Protein AF-A0A1X0RJB5-F1 (afdb_monomer_lite)

Organism: NCBI:txid86635

Secondary structure (DSSP, 8-state):
--------------S----EEEETTTTEEEESS-GGGTTT-STTHHHHHHHHHHHHHHHHHHHHHHHHHHHHHHHS-GGGHHHHHHHHHHHHHHHHHHHHHHHHHHHHHHHH-GGGTTT----HHHHHHHHHHHHHHHHHHHHHHHHHHSPPGGGG---

Foldseek 3Di:
DDPDDQPPDDDDDDPPLFPFDQDPVPRDGDGPPDVVVCSCVDPCLRVLLVLLSVLVVVLVVLVVVLVVLVVCLVVDDPLCNLVSLVVSLVSLVVSLVSLVSSLVSVVVCCVPDPVNVPDDDDRVVSVVSVVVSVVSNVVSVVSVVSNVPPDDNVVPPDD

Radius of gyration: 21.1 Å; chains: 1; bounding box: 49×36×65 Å

Sequence (159 aa):
MDYSNYAEGTDVIGLNINIKYIISVTRECRPFPSYDHGDCQEDGFCELWRAAGAGMVVATIIGGLILCGLLATMCSQRRKRAKAWAPISSMFLIYAIPQAFSMAAIAYLFNTSSVFYIGTRYNFSFILCIISWILSIMLSIVLCLIATLSPPDYAYQSL

pLDDT: mean 70.5, std 17.58, range [27.75, 91.44]

Structure (mmCIF, N/CA/C/O backbone):
data_AF-A0A1X0RJB5-F1
#
_entry.id   AF-A0A1X0RJB5-F1
#
loop_
_atom_site.group_PDB
_atom_site.id
_atom_site.type_symbol
_atom_site.label_atom_id
_atom_site.label_alt_id
_atom_site.label_comp_id
_atom_site.label_asym_id
_atom_site.label_entity_id
_atom_site.label_seq_id
_atom_site.pdbx_PDB_ins_code
_atom_site.Cartn_x
_atom_site.Cartn_y
_atom_site.Cartn_z
_atom_site.occupancy
_atom_site.B_iso_or_equiv
_atom_site.auth_seq_id
_atom_site.auth_comp_id
_atom_site.auth_asym_id
_atom_site.auth_atom_id
_atom_site.pdbx_PDB_model_num
ATOM 1 N N . MET A 1 1 ? 16.317 -28.385 -17.736 1.00 32.88 1 MET A N 1
ATOM 2 C CA . MET A 1 1 ? 16.473 -26.930 -17.933 1.00 32.88 1 MET A CA 1
ATOM 3 C C . MET A 1 1 ? 16.166 -26.304 -16.591 1.00 32.88 1 MET A C 1
ATOM 5 O O . MET A 1 1 ? 15.052 -26.468 -16.114 1.00 32.88 1 MET A O 1
ATOM 9 N N . ASP A 1 2 ? 17.205 -25.803 -15.929 1.00 28.03 2 ASP A N 1
ATOM 10 C CA . ASP A 1 2 ? 17.255 -25.536 -14.491 1.00 28.03 2 ASP A CA 1
ATOM 11 C C . ASP A 1 2 ? 16.301 -24.436 -14.015 1.00 28.03 2 ASP A C 1
ATOM 13 O O . ASP A 1 2 ? 16.348 -23.299 -14.476 1.00 28.03 2 ASP A O 1
ATOM 17 N N . TYR A 1 3 ? 15.477 -24.798 -13.031 1.00 32.34 3 TYR A N 1
ATOM 18 C CA . TYR A 1 3 ? 14.521 -23.957 -12.302 1.00 32.34 3 TYR A CA 1
ATOM 19 C C . TYR A 1 3 ? 15.155 -23.326 -11.049 1.00 32.34 3 TYR A C 1
ATOM 21 O O . TYR A 1 3 ? 14.515 -23.181 -10.009 1.00 32.34 3 TYR A O 1
ATOM 29 N N . SER A 1 4 ? 16.434 -22.976 -11.138 1.00 29.86 4 SER A N 1
ATOM 30 C CA . SER A 1 4 ? 17.246 -22.518 -10.015 1.00 29.86 4 SER A CA 1
ATOM 31 C C . SER A 1 4 ? 17.730 -21.116 -10.340 1.00 29.86 4 SER A C 1
ATOM 33 O O . SER A 1 4 ? 18.589 -20.984 -11.201 1.00 29.86 4 SER A O 1
ATOM 35 N N . ASN A 1 5 ? 17.121 -20.098 -9.729 1.00 32.44 5 ASN A N 1
ATOM 36 C CA . ASN A 1 5 ? 17.643 -18.749 -9.427 1.00 32.44 5 ASN A CA 1
ATOM 37 C C . ASN A 1 5 ? 16.463 -17.769 -9.300 1.00 32.44 5 ASN A C 1
ATOM 39 O O . ASN A 1 5 ? 16.366 -16.754 -9.988 1.00 32.44 5 ASN A O 1
ATOM 43 N N . TYR A 1 6 ? 15.541 -18.104 -8.394 1.00 34.81 6 TYR A N 1
ATOM 44 C CA . TYR A 1 6 ? 14.697 -17.109 -7.750 1.00 34.81 6 TYR A CA 1
ATOM 45 C C . TYR A 1 6 ? 15.640 -16.156 -7.014 1.00 34.81 6 TYR A C 1
ATOM 47 O O . T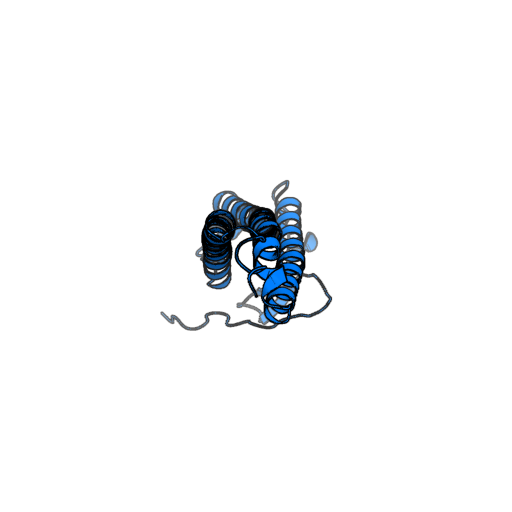YR A 1 6 ? 16.359 -16.585 -6.115 1.00 34.81 6 TYR A O 1
ATOM 55 N N . ALA A 1 7 ? 15.694 -14.891 -7.432 1.00 34.97 7 ALA A N 1
ATOM 56 C CA . ALA A 1 7 ? 16.398 -13.857 -6.688 1.00 34.97 7 ALA A CA 1
ATOM 57 C C . ALA A 1 7 ? 15.610 -13.572 -5.403 1.00 34.97 7 ALA A C 1
ATOM 59 O O . ALA A 1 7 ? 14.768 -12.678 -5.327 1.00 34.97 7 ALA A O 1
ATOM 60 N N . GLU A 1 8 ? 15.871 -14.408 -4.408 1.00 35.56 8 GLU A N 1
ATOM 61 C CA . GLU A 1 8 ? 15.708 -14.116 -2.998 1.00 35.56 8 GLU A CA 1
ATOM 62 C C . GLU A 1 8 ? 16.627 -12.928 -2.685 1.00 35.56 8 GLU A C 1
ATOM 64 O O . GLU A 1 8 ? 17.846 -13.046 -2.606 1.00 35.56 8 GLU A O 1
ATOM 69 N N . GLY A 1 9 ? 16.027 -11.741 -2.654 1.00 35.16 9 GLY A N 1
ATOM 70 C CA . GLY A 1 9 ? 16.684 -10.468 -2.380 1.00 35.16 9 GLY A CA 1
ATOM 71 C C . GLY A 1 9 ? 15.801 -9.626 -1.473 1.00 35.16 9 GLY A C 1
ATOM 72 O O . GLY A 1 9 ? 15.448 -8.495 -1.798 1.00 35.16 9 GLY A O 1
ATOM 73 N N . THR A 1 10 ? 15.364 -10.216 -0.364 1.00 44.25 10 THR A N 1
ATOM 74 C CA . THR A 1 10 ? 14.983 -9.456 0.822 1.00 44.25 10 THR A CA 1
ATOM 75 C C . THR A 1 10 ? 16.241 -8.797 1.375 1.00 44.25 10 THR A C 1
ATOM 77 O O . THR A 1 10 ? 17.084 -9.505 1.900 1.00 44.25 10 THR A O 1
ATOM 80 N N . ASP A 1 11 ? 16.360 -7.477 1.237 1.00 36.06 11 ASP A N 1
ATOM 81 C CA . ASP A 1 11 ? 17.079 -6.600 2.174 1.00 36.06 11 ASP A CA 1
ATOM 82 C C . ASP A 1 11 ? 16.647 -5.145 1.902 1.00 36.06 11 ASP A C 1
ATOM 84 O O . ASP A 1 11 ? 17.008 -4.533 0.901 1.00 36.06 11 ASP A O 1
ATOM 88 N N . VAL A 1 12 ? 15.570 -4.680 2.540 1.00 36.94 12 VAL A N 1
ATOM 89 C CA . VAL A 1 12 ? 15.528 -3.946 3.821 1.00 36.94 12 VAL A CA 1
ATOM 90 C C . VAL A 1 12 ? 16.269 -2.598 3.815 1.00 36.94 12 VAL A C 1
ATOM 92 O O . VAL A 1 12 ? 17.487 -2.514 3.806 1.00 36.94 12 VAL A O 1
ATOM 95 N N . ILE A 1 13 ? 15.470 -1.527 3.902 1.00 36.78 13 ILE A N 1
ATOM 96 C CA . ILE A 1 13 ? 15.714 -0.361 4.766 1.00 36.78 13 ILE A CA 1
ATOM 97 C C . ILE A 1 13 ? 17.121 0.257 4.620 1.00 36.78 13 ILE A C 1
ATOM 99 O O . ILE A 1 13 ? 17.913 0.307 5.555 1.00 36.78 13 ILE A O 1
ATOM 103 N N . GLY A 1 14 ? 17.414 0.792 3.438 1.00 27.75 14 GLY A N 1
ATOM 104 C CA . GLY A 1 14 ? 18.491 1.756 3.234 1.00 27.75 14 GLY A CA 1
ATOM 105 C C . GLY A 1 14 ? 17.883 3.082 2.804 1.00 27.75 14 GLY A C 1
ATOM 106 O O . GLY A 1 14 ? 17.092 3.118 1.867 1.00 27.75 14 GLY A O 1
ATOM 107 N N . LEU A 1 15 ? 18.236 4.170 3.481 1.00 35.03 15 LEU A N 1
ATOM 108 C CA . LEU A 1 15 ? 17.774 5.545 3.262 1.00 35.03 15 LEU A CA 1
ATOM 109 C C . LEU A 1 15 ? 18.268 6.143 1.916 1.00 35.03 15 LEU A C 1
ATOM 111 O O . LEU A 1 15 ? 18.758 7.268 1.863 1.00 35.03 15 LEU A O 1
ATOM 115 N N . ASN A 1 16 ? 18.207 5.378 0.822 1.00 35.03 16 ASN A N 1
ATOM 116 C CA . ASN A 1 16 ? 18.562 5.799 -0.528 1.00 35.03 16 ASN A CA 1
ATOM 117 C C . ASN A 1 16 ? 17.596 5.143 -1.533 1.00 35.03 16 ASN A C 1
ATOM 119 O O . ASN A 1 16 ? 17.669 3.951 -1.814 1.00 35.03 16 ASN A O 1
ATOM 123 N N . ILE A 1 17 ? 16.652 5.940 -2.033 1.00 47.38 17 ILE A N 1
ATOM 124 C CA . ILE A 1 17 ? 15.373 5.551 -2.662 1.00 47.38 17 ILE A CA 1
ATOM 125 C C . ILE A 1 17 ? 15.539 5.096 -4.131 1.00 47.38 17 ILE A C 1
ATOM 127 O O . ILE A 1 17 ? 14.666 5.303 -4.968 1.00 47.38 17 ILE A O 1
ATOM 131 N N . ASN A 1 18 ? 16.683 4.513 -4.485 1.00 43.31 18 ASN A N 1
ATOM 132 C CA . ASN A 1 18 ? 16.930 4.018 -5.836 1.00 43.31 18 ASN A CA 1
ATOM 133 C C . ASN A 1 18 ? 16.543 2.539 -5.907 1.00 43.31 18 ASN A C 1
ATOM 135 O O . ASN A 1 18 ? 17.199 1.704 -5.283 1.00 43.31 18 ASN A O 1
ATOM 139 N N . ILE A 1 19 ? 15.497 2.212 -6.676 1.00 54.03 19 ILE A N 1
ATOM 140 C CA . ILE A 1 19 ? 15.142 0.826 -7.007 1.00 54.03 19 ILE A CA 1
ATOM 141 C C . ILE A 1 19 ? 16.318 0.243 -7.798 1.00 54.03 19 ILE A C 1
ATOM 143 O O . ILE A 1 19 ? 16.522 0.544 -8.974 1.00 54.03 19 ILE A O 1
ATOM 147 N N . LYS A 1 20 ? 17.160 -0.536 -7.119 1.00 51.75 20 LYS A N 1
ATOM 148 C CA . LYS A 1 20 ? 18.279 -1.242 -7.740 1.00 51.75 20 LYS A CA 1
ATOM 149 C C . LYS A 1 20 ? 17.739 -2.539 -8.328 1.00 51.75 20 LYS A C 1
ATOM 151 O O . LYS A 1 20 ? 17.214 -3.376 -7.600 1.00 51.75 20 LYS A O 1
ATOM 156 N N . TYR A 1 21 ? 17.864 -2.689 -9.639 1.00 48.72 21 TYR A N 1
ATOM 157 C CA . TYR A 1 21 ? 17.597 -3.943 -10.329 1.00 48.72 21 TYR A CA 1
ATOM 158 C C . TYR A 1 21 ? 18.928 -4.665 -10.563 1.00 48.72 21 TYR A C 1
ATOM 160 O O . TYR A 1 21 ? 19.906 -4.052 -11.000 1.00 48.72 21 TYR A O 1
ATOM 168 N N . ILE A 1 22 ? 18.980 -5.960 -10.247 1.00 50.81 22 ILE A N 1
ATOM 169 C CA . ILE A 1 22 ? 20.146 -6.812 -10.510 1.00 50.81 22 ILE A CA 1
ATOM 170 C C . ILE A 1 22 ? 19.907 -7.537 -11.825 1.00 50.81 22 ILE A C 1
ATOM 172 O O . ILE A 1 22 ? 18.972 -8.328 -11.942 1.00 50.81 22 ILE A O 1
ATOM 176 N N . ILE A 1 23 ? 20.775 -7.307 -12.807 1.00 50.00 23 ILE A N 1
ATOM 177 C CA . ILE A 1 23 ? 20.761 -8.091 -14.042 1.00 50.00 23 ILE A CA 1
ATOM 178 C C . ILE A 1 23 ? 21.505 -9.398 -13.767 1.00 50.00 23 ILE A C 1
ATOM 180 O O . ILE A 1 23 ? 22.711 -9.402 -13.520 1.00 50.00 23 ILE A O 1
ATOM 184 N N . SER A 1 24 ? 20.788 -10.524 -13.803 1.00 46.78 24 SER A N 1
ATOM 185 C CA . SER A 1 24 ? 21.328 -11.852 -13.466 1.00 46.78 24 SER A CA 1
ATOM 186 C C . SER A 1 24 ? 22.446 -12.329 -14.402 1.00 46.78 24 SER A C 1
ATOM 188 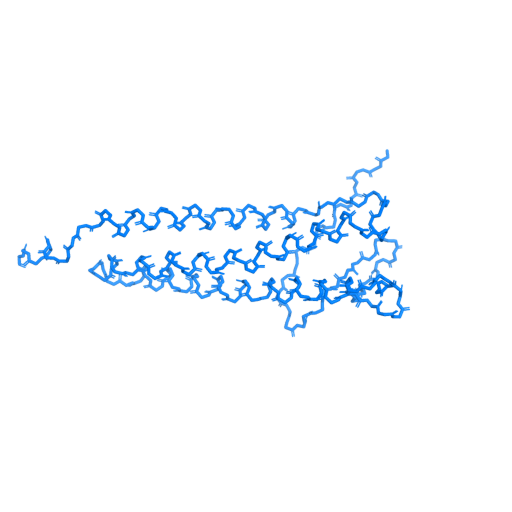O O . SER A 1 24 ? 23.260 -13.154 -13.997 1.00 46.78 24 SER A O 1
ATOM 190 N N . VAL A 1 25 ? 22.536 -11.779 -15.618 1.00 50.88 25 VAL A N 1
ATOM 191 C CA . VAL A 1 25 ? 23.611 -12.081 -16.581 1.00 50.88 25 VAL A CA 1
ATOM 192 C C . VAL A 1 25 ? 24.957 -11.470 -16.173 1.00 50.88 25 VAL A C 1
ATOM 194 O O . VAL A 1 25 ? 25.992 -12.055 -16.476 1.00 50.88 25 VAL A O 1
ATOM 197 N N . THR A 1 26 ? 24.970 -10.341 -15.455 1.00 47.16 26 THR A N 1
ATOM 198 C CA . THR A 1 26 ? 26.211 -9.620 -15.106 1.00 47.16 26 THR A CA 1
ATOM 199 C C . THR A 1 26 ? 26.463 -9.472 -13.602 1.00 47.16 26 THR A C 1
ATOM 201 O O . THR A 1 26 ? 27.552 -9.060 -13.222 1.00 47.16 26 THR A O 1
ATOM 204 N N . ARG A 1 27 ? 25.508 -9.833 -12.724 1.00 51.25 27 ARG A N 1
ATOM 205 C CA . ARG A 1 27 ? 25.542 -9.557 -11.264 1.00 51.25 27 ARG A CA 1
ATOM 206 C C . ARG A 1 27 ? 25.760 -8.078 -10.917 1.00 51.25 27 ARG A C 1
ATOM 208 O O . ARG A 1 27 ? 26.176 -7.756 -9.806 1.00 51.25 27 ARG A O 1
ATOM 215 N N . GLU A 1 28 ? 25.458 -7.170 -11.836 1.00 52.97 28 GLU A N 1
ATOM 216 C CA . GLU A 1 28 ? 25.589 -5.741 -11.582 1.00 52.97 28 GLU A CA 1
ATOM 217 C C . GLU A 1 28 ? 24.269 -5.169 -11.051 1.00 52.97 28 GLU A C 1
ATOM 219 O O . GLU A 1 28 ? 23.216 -5.270 -11.688 1.00 52.97 28 GLU A O 1
ATOM 224 N N . CYS A 1 29 ? 24.332 -4.574 -9.855 1.00 59.44 29 CYS A N 1
ATOM 225 C CA . CYS A 1 29 ? 23.254 -3.784 -9.264 1.00 59.44 29 CYS A CA 1
ATOM 226 C C . CYS A 1 29 ? 23.216 -2.410 -9.937 1.00 59.44 29 CYS A C 1
ATOM 228 O O . CYS A 1 29 ? 23.962 -1.513 -9.529 1.00 59.44 29 CYS A O 1
ATOM 230 N N . ARG A 1 30 ? 22.324 -2.205 -10.908 1.00 62.34 30 ARG A N 1
ATOM 231 C CA . ARG A 1 30 ? 22.141 -0.884 -11.524 1.00 62.34 30 ARG A CA 1
ATOM 232 C C . ARG A 1 30 ? 20.850 -0.208 -11.061 1.00 62.34 30 ARG A C 1
ATOM 234 O O . ARG A 1 30 ? 19.847 -0.888 -10.833 1.00 62.34 30 ARG A O 1
ATOM 241 N N . PRO A 1 31 ? 20.857 1.123 -10.869 1.00 61.38 31 PRO A N 1
ATOM 242 C CA . PRO A 1 31 ? 19.632 1.864 -10.611 1.00 61.38 31 PRO A CA 1
ATOM 243 C C . PRO A 1 31 ? 18.730 1.794 -11.849 1.00 61.38 31 PRO A C 1
ATOM 245 O O . PRO A 1 31 ? 19.178 2.042 -12.968 1.00 61.38 31 PRO A O 1
ATOM 248 N N . PHE A 1 32 ? 17.467 1.437 -11.638 1.00 59.97 32 PHE A N 1
ATOM 249 C CA . PHE A 1 32 ? 16.432 1.412 -12.665 1.00 59.97 32 PHE A CA 1
ATOM 250 C C . PHE A 1 32 ? 15.315 2.377 -12.244 1.00 59.97 32 PHE A C 1
ATOM 252 O O . PHE A 1 32 ? 14.889 2.324 -11.084 1.00 59.97 32 PHE A O 1
ATOM 259 N N . PRO A 1 33 ? 14.807 3.254 -13.125 1.00 64.50 33 PRO A N 1
ATOM 260 C CA . PRO A 1 33 ? 15.078 3.391 -14.562 1.00 64.50 33 PRO A CA 1
ATOM 261 C C . PRO A 1 33 ? 16.257 4.340 -14.862 1.00 64.50 33 PRO A C 1
ATOM 263 O O . PRO A 1 33 ? 16.418 5.358 -14.183 1.00 64.50 33 PRO A O 1
ATOM 266 N N . SER A 1 34 ? 17.069 4.032 -15.882 1.00 63.44 34 SER A N 1
ATOM 267 C CA . SER A 1 34 ? 18.173 4.896 -16.333 1.00 63.44 34 SER A CA 1
ATOM 268 C C . SER A 1 34 ? 17.971 5.377 -17.773 1.00 63.44 34 SER A C 1
ATOM 270 O O . SER A 1 34 ? 17.742 4.573 -18.678 1.00 63.44 34 SER A O 1
ATOM 272 N N . TYR A 1 35 ? 18.112 6.691 -17.993 1.00 64.75 35 TYR A N 1
ATOM 273 C CA . TYR A 1 35 ? 18.079 7.285 -19.336 1.00 64.75 35 TYR A CA 1
ATOM 274 C C . TYR A 1 35 ? 19.248 6.802 -20.202 1.00 64.75 35 TYR A C 1
ATOM 276 O O . TYR A 1 35 ? 19.051 6.515 -21.380 1.00 64.75 35 TYR A O 1
ATOM 284 N N . ASP A 1 36 ? 20.432 6.634 -19.607 1.00 61.19 36 ASP A N 1
ATOM 285 C CA . ASP A 1 36 ? 21.657 6.236 -20.317 1.00 61.19 36 ASP A CA 1
ATOM 286 C C . ASP A 1 36 ? 21.589 4.819 -20.903 1.00 61.19 36 ASP A C 1
ATOM 288 O O . ASP A 1 36 ? 22.316 4.489 -21.837 1.00 61.19 36 ASP A O 1
ATOM 292 N N . HIS A 1 37 ? 20.709 3.969 -20.368 1.00 61.91 37 HIS A N 1
ATOM 293 C CA . HIS A 1 37 ? 20.535 2.591 -20.828 1.00 61.91 37 HIS A CA 1
ATOM 294 C C . HIS A 1 37 ? 19.311 2.394 -21.728 1.00 61.91 37 HIS A C 1
ATOM 296 O O . HIS A 1 37 ? 19.010 1.260 -22.089 1.00 61.91 37 HIS A O 1
ATOM 302 N N . GLY A 1 38 ? 18.612 3.473 -22.097 1.00 65.50 38 GLY A N 1
ATOM 303 C CA . GLY A 1 38 ? 17.433 3.392 -22.959 1.00 65.50 38 GLY A CA 1
ATOM 304 C C . GLY A 1 38 ? 16.205 2.770 -22.286 1.00 65.50 38 GLY A C 1
ATOM 305 O O . GLY A 1 38 ? 15.243 2.454 -22.973 1.00 65.50 38 GLY A O 1
ATOM 306 N N . ASP A 1 39 ? 16.183 2.635 -20.954 1.00 67.81 39 ASP A N 1
ATOM 307 C CA . ASP A 1 39 ? 15.011 2.107 -20.228 1.00 67.81 39 ASP A CA 1
ATOM 308 C C . ASP A 1 39 ? 13.808 3.073 -20.298 1.00 67.81 39 ASP A C 1
ATOM 310 O O . ASP A 1 39 ? 12.666 2.692 -20.054 1.00 67.81 39 ASP A O 1
ATOM 314 N N . CYS A 1 40 ? 14.072 4.343 -20.617 1.00 71.00 40 CYS A N 1
ATOM 315 C CA . CYS A 1 40 ? 13.099 5.435 -20.682 1.00 71.00 40 CYS A CA 1
ATOM 316 C C . CYS A 1 40 ? 12.675 5.776 -22.122 1.00 71.00 40 CYS A C 1
ATOM 318 O O . CYS A 1 40 ? 12.311 6.919 -22.384 1.00 71.00 40 CYS A O 1
ATOM 320 N N . GLN A 1 41 ? 12.798 4.840 -23.066 1.00 67.12 41 GLN A N 1
ATOM 321 C CA . GLN A 1 41 ? 12.569 5.116 -24.490 1.00 67.12 41 GLN A CA 1
ATOM 322 C C . GLN A 1 41 ? 11.081 5.276 -24.848 1.00 67.12 41 GLN A C 1
ATOM 324 O O . GLN A 1 41 ? 10.762 5.907 -25.851 1.00 67.12 41 GLN A O 1
ATOM 329 N N . GLU A 1 42 ? 10.180 4.729 -24.026 1.00 70.56 42 GLU A N 1
ATOM 330 C CA . GLU A 1 42 ? 8.734 4.922 -24.148 1.00 70.56 42 GLU A CA 1
ATOM 331 C C . GLU A 1 42 ? 8.283 6.164 -23.358 1.00 70.56 42 GLU A C 1
ATOM 333 O O . GLU A 1 42 ? 8.559 6.301 -22.158 1.00 70.56 42 GLU A O 1
ATOM 338 N N . ASP A 1 43 ? 7.559 7.063 -24.029 1.00 70.44 43 ASP A N 1
ATOM 339 C CA . ASP A 1 43 ? 7.049 8.298 -23.432 1.00 70.44 43 ASP A CA 1
ATOM 340 C C . ASP A 1 43 ? 6.161 8.000 -22.212 1.00 70.44 43 ASP A C 1
ATOM 342 O O . ASP A 1 43 ? 5.183 7.255 -22.278 1.00 70.44 43 ASP A O 1
ATOM 346 N N . GLY A 1 44 ? 6.506 8.593 -21.067 1.00 73.25 44 GLY A N 1
ATOM 347 C CA . GLY A 1 44 ? 5.756 8.449 -19.816 1.00 73.25 44 GLY A CA 1
ATOM 348 C C . GLY A 1 44 ? 6.049 7.180 -19.004 1.00 73.25 44 GLY A C 1
ATOM 349 O O . GLY A 1 44 ? 5.619 7.108 -17.852 1.00 73.25 44 GLY A O 1
ATOM 350 N N . PHE A 1 45 ? 6.827 6.220 -19.520 1.00 74.25 45 PHE A N 1
ATOM 351 C CA . PHE A 1 45 ? 7.196 5.003 -18.783 1.00 74.25 45 PHE A CA 1
ATOM 352 C C . PHE A 1 45 ? 7.995 5.319 -17.510 1.00 74.25 45 PHE A C 1
ATOM 354 O O . PHE A 1 45 ? 7.636 4.887 -16.415 1.00 74.25 45 PHE A O 1
ATOM 361 N N . CYS A 1 46 ? 9.054 6.126 -17.638 1.00 77.88 46 CYS A N 1
ATOM 362 C CA . CYS A 1 46 ? 9.926 6.501 -16.521 1.00 77.88 46 CYS A CA 1
ATOM 363 C C . CYS A 1 46 ? 9.176 7.288 -15.438 1.00 77.88 46 CYS A C 1
ATOM 365 O O . CYS A 1 46 ? 9.332 7.021 -14.246 1.00 77.88 46 CYS A O 1
ATOM 367 N N . GLU A 1 47 ? 8.322 8.224 -15.854 1.00 82.12 47 GLU A N 1
ATOM 368 C CA . GLU A 1 47 ? 7.531 9.050 -14.942 1.00 82.12 47 GLU A CA 1
ATOM 369 C C . GLU A 1 47 ? 6.499 8.212 -14.186 1.00 82.12 47 GLU A C 1
ATOM 371 O O . GLU A 1 47 ? 6.384 8.322 -12.966 1.00 82.12 47 GLU A O 1
ATOM 376 N N . LEU A 1 48 ? 5.800 7.305 -14.878 1.00 80.62 48 LEU A N 1
ATOM 377 C CA . LEU A 1 48 ? 4.808 6.432 -14.256 1.00 80.62 48 LEU A CA 1
ATOM 378 C C . LEU A 1 48 ? 5.464 5.385 -13.337 1.00 80.62 48 LEU A C 1
ATOM 380 O O . LEU A 1 48 ? 4.946 5.103 -12.256 1.00 80.62 48 LEU A O 1
ATOM 384 N N . TRP A 1 49 ? 6.645 4.875 -13.701 1.00 79.44 49 TRP A N 1
ATOM 385 C CA . TRP A 1 49 ? 7.452 4.001 -12.844 1.00 79.44 49 TRP A CA 1
ATOM 386 C C . TRP A 1 49 ? 7.933 4.720 -11.578 1.00 79.44 49 TRP A C 1
ATOM 388 O O . TRP A 1 49 ? 7.808 4.193 -10.469 1.00 79.44 49 TRP A O 1
ATOM 398 N N . ARG A 1 50 ? 8.437 5.954 -11.710 1.00 80.56 50 ARG A N 1
ATOM 399 C CA . ARG A 1 50 ? 8.821 6.792 -10.564 1.00 80.56 50 ARG A CA 1
ATOM 400 C C . ARG A 1 50 ? 7.625 7.129 -9.682 1.00 80.56 50 ARG A C 1
ATOM 402 O O . ARG A 1 50 ? 7.748 7.059 -8.460 1.00 80.56 50 ARG A O 1
ATOM 409 N N . ALA A 1 51 ? 6.473 7.436 -10.274 1.00 83.94 51 ALA A N 1
ATOM 410 C CA . ALA A 1 51 ? 5.237 7.689 -9.542 1.00 83.94 51 ALA A CA 1
ATOM 411 C C . ALA A 1 51 ? 4.781 6.453 -8.751 1.00 83.94 51 ALA A C 1
ATOM 413 O O . ALA A 1 51 ? 4.415 6.578 -7.583 1.00 83.94 51 ALA A O 1
ATOM 414 N N . ALA A 1 52 ? 4.867 5.255 -9.338 1.00 83.56 52 ALA A N 1
ATOM 415 C CA . ALA A 1 52 ? 4.588 4.002 -8.638 1.00 83.56 52 ALA A CA 1
ATOM 416 C C . ALA A 1 52 ? 5.571 3.765 -7.475 1.00 83.56 52 ALA A C 1
ATOM 418 O O . ALA A 1 52 ? 5.162 3.400 -6.374 1.00 83.56 52 ALA A O 1
ATOM 419 N N . GLY A 1 53 ? 6.864 4.036 -7.679 1.00 80.38 53 GLY A N 1
ATOM 420 C CA . GLY A 1 53 ? 7.868 3.971 -6.613 1.00 80.38 53 GLY A CA 1
ATOM 421 C C . GLY A 1 53 ? 7.565 4.933 -5.459 1.00 80.38 53 GLY A C 1
ATOM 422 O O . GLY A 1 53 ? 7.565 4.529 -4.295 1.00 80.38 53 GLY A O 1
ATOM 423 N N . ALA A 1 54 ? 7.234 6.188 -5.769 1.00 80.88 54 ALA A N 1
ATOM 424 C CA . ALA A 1 54 ? 6.837 7.183 -4.775 1.00 80.88 54 ALA A CA 1
ATOM 425 C C . ALA A 1 54 ? 5.557 6.770 -4.024 1.00 80.88 54 ALA A C 1
ATOM 427 O O . ALA A 1 54 ? 5.488 6.907 -2.801 1.00 80.88 54 ALA A O 1
ATOM 428 N N . GLY A 1 55 ? 4.577 6.197 -4.731 1.00 83.31 55 GLY A N 1
ATOM 429 C CA . GLY A 1 55 ? 3.353 5.656 -4.142 1.00 83.31 55 GLY A CA 1
ATOM 430 C C . GLY A 1 55 ? 3.631 4.580 -3.090 1.00 83.31 55 GLY A C 1
ATOM 431 O O . GLY A 1 55 ? 3.083 4.640 -1.989 1.00 83.31 55 GLY A O 1
ATOM 432 N N . MET A 1 56 ? 4.551 3.653 -3.364 1.00 82.75 56 MET A N 1
ATOM 433 C CA . MET A 1 56 ? 4.950 2.616 -2.402 1.00 82.75 56 MET A CA 1
ATOM 434 C C . MET A 1 56 ? 5.649 3.181 -1.157 1.00 82.75 56 MET A C 1
ATOM 436 O O . MET A 1 56 ? 5.425 2.689 -0.047 1.00 82.75 56 MET A O 1
ATOM 440 N N . VAL A 1 57 ? 6.457 4.237 -1.298 1.00 85.25 57 VAL A N 1
ATOM 441 C CA . VAL A 1 57 ? 7.085 4.917 -0.150 1.00 85.25 57 VAL A CA 1
ATOM 442 C C . VAL A 1 57 ? 6.022 5.567 0.735 1.00 85.25 57 VAL A C 1
ATOM 444 O O . VAL A 1 57 ? 6.020 5.362 1.949 1.00 85.25 57 VAL A O 1
ATOM 447 N N . VAL A 1 58 ? 5.077 6.291 0.132 1.00 86.56 58 VAL A N 1
ATOM 448 C CA . VAL A 1 58 ? 3.957 6.912 0.854 1.00 86.56 58 VAL A CA 1
ATOM 449 C C . VAL A 1 58 ? 3.115 5.851 1.562 1.00 86.56 58 VAL A C 1
ATOM 451 O O . VAL A 1 58 ? 2.815 6.003 2.747 1.00 86.56 58 VAL A O 1
ATOM 454 N N . ALA A 1 59 ? 2.800 4.744 0.884 1.00 87.38 59 ALA A N 1
ATOM 455 C CA . ALA A 1 59 ? 2.092 3.618 1.486 1.00 87.38 59 ALA A CA 1
ATOM 456 C C . ALA A 1 59 ? 2.846 3.067 2.708 1.00 87.38 59 ALA A C 1
ATOM 458 O O . ALA A 1 59 ? 2.241 2.848 3.754 1.00 87.38 59 ALA A O 1
ATOM 459 N N . THR A 1 60 ? 4.170 2.917 2.626 1.00 86.44 60 THR A N 1
ATOM 460 C CA . THR A 1 60 ? 4.998 2.424 3.741 1.00 86.44 60 THR A CA 1
ATOM 461 C C . THR A 1 60 ? 4.954 3.363 4.951 1.00 86.44 60 THR A C 1
ATOM 463 O O . THR A 1 60 ? 4.814 2.901 6.083 1.00 86.44 60 THR A O 1
ATOM 466 N N . ILE A 1 61 ? 5.007 4.681 4.728 1.00 90.06 61 ILE A N 1
ATOM 467 C CA . ILE A 1 61 ? 4.901 5.685 5.799 1.00 90.06 61 ILE A CA 1
ATOM 468 C C . ILE A 1 61 ? 3.531 5.594 6.483 1.00 90.06 61 ILE A C 1
ATOM 470 O O . ILE A 1 61 ? 3.456 5.520 7.710 1.00 90.06 61 ILE A O 1
ATOM 474 N N . ILE A 1 62 ? 2.446 5.547 5.702 1.00 89.44 62 ILE A N 1
ATOM 475 C CA . ILE A 1 62 ? 1.080 5.441 6.236 1.00 89.44 62 ILE A CA 1
ATOM 476 C C . ILE A 1 62 ? 0.899 4.115 6.987 1.00 89.44 62 ILE A C 1
ATOM 478 O O . ILE A 1 62 ? 0.356 4.106 8.089 1.00 89.44 62 ILE A O 1
ATOM 482 N N . GLY A 1 63 ? 1.404 3.006 6.441 1.00 88.19 63 GLY A N 1
ATOM 483 C CA . GLY A 1 63 ? 1.386 1.698 7.096 1.00 88.19 63 GLY A CA 1
ATOM 484 C C . GLY A 1 63 ? 2.107 1.710 8.449 1.00 88.19 63 GLY A C 1
ATOM 485 O O . GLY A 1 63 ? 1.588 1.178 9.430 1.00 88.19 63 GLY A O 1
ATOM 486 N N . GLY A 1 64 ? 3.252 2.394 8.540 1.00 88.94 64 GLY A N 1
ATOM 487 C CA . GLY A 1 64 ? 3.963 2.612 9.802 1.00 88.94 64 GLY A CA 1
ATOM 488 C C . GLY A 1 64 ? 3.139 3.405 10.824 1.00 88.94 64 GLY A C 1
ATOM 489 O O . GLY A 1 64 ? 3.072 3.025 11.993 1.00 88.94 64 GLY A O 1
ATOM 490 N N . LEU A 1 65 ? 2.445 4.463 10.390 1.00 90.25 65 LEU A N 1
ATOM 491 C CA . LEU A 1 65 ? 1.549 5.240 11.257 1.00 90.25 65 LEU A CA 1
ATOM 492 C C . LEU A 1 65 ? 0.364 4.408 11.760 1.00 90.25 65 LEU A C 1
ATOM 494 O O . LEU A 1 65 ? 0.011 4.498 12.937 1.00 90.25 65 LEU A O 1
ATOM 498 N N . ILE A 1 66 ? -0.220 3.568 10.902 1.00 89.12 66 ILE A N 1
ATOM 499 C CA . ILE A 1 66 ? -1.295 2.641 11.276 1.00 89.12 66 ILE A CA 1
ATOM 500 C C . ILE A 1 66 ? -0.805 1.648 12.330 1.00 89.12 66 ILE A C 1
ATOM 502 O O . ILE A 1 66 ? -1.491 1.433 13.329 1.00 89.12 66 ILE A O 1
ATOM 506 N N . LEU A 1 67 ? 0.392 1.080 12.151 1.00 89.00 67 LEU A N 1
ATOM 507 C CA . LEU A 1 67 ? 0.989 0.163 13.119 1.00 89.00 67 LEU A CA 1
ATOM 508 C C . LEU A 1 67 ? 1.194 0.843 14.479 1.00 89.00 67 LEU A C 1
ATOM 510 O O . LEU A 1 67 ? 0.782 0.304 15.506 1.00 89.00 67 LEU A O 1
ATOM 514 N N . CYS A 1 68 ? 1.746 2.058 14.495 1.00 89.75 68 CYS A N 1
ATOM 515 C CA . CYS A 1 68 ? 1.873 2.860 15.712 1.00 89.75 68 CYS A CA 1
ATOM 516 C C . CYS A 1 68 ? 0.507 3.157 16.353 1.00 89.75 68 CYS A C 1
ATOM 518 O O . CYS A 1 68 ? 0.366 3.051 17.571 1.00 89.75 68 CYS A O 1
ATOM 520 N N . GLY A 1 69 ? -0.514 3.478 15.554 1.00 86.69 69 GLY A N 1
ATOM 521 C CA . GLY A 1 69 ? -1.883 3.706 16.024 1.00 86.69 69 GLY A CA 1
ATOM 522 C C . GLY A 1 69 ? -2.528 2.459 16.638 1.00 86.69 69 GLY A C 1
ATOM 523 O O . GLY A 1 69 ? -3.186 2.545 17.680 1.00 86.69 69 GLY A O 1
ATOM 524 N N . LEU A 1 70 ? -2.291 1.283 16.052 1.00 84.94 70 LEU A N 1
ATOM 525 C CA . LEU A 1 70 ? -2.728 -0.005 16.595 1.00 84.94 70 LEU A CA 1
ATOM 526 C C . LEU A 1 70 ? -2.031 -0.321 17.921 1.00 84.94 70 LEU A C 1
ATOM 528 O O . LEU A 1 70 ? -2.705 -0.663 18.893 1.00 84.94 70 LEU A O 1
ATOM 532 N N . LEU A 1 71 ? -0.708 -0.147 17.994 1.00 87.81 71 LEU A N 1
ATOM 533 C CA . LEU A 1 71 ? 0.063 -0.337 19.227 1.00 87.81 71 LEU A CA 1
ATOM 534 C C . LEU A 1 71 ? -0.401 0.623 20.327 1.00 87.81 71 LEU A C 1
ATOM 536 O O . LEU A 1 71 ? -0.658 0.196 21.453 1.00 87.81 71 LEU A O 1
ATOM 540 N N . ALA A 1 72 ? -0.600 1.900 19.996 1.00 86.31 72 ALA A N 1
ATOM 541 C CA . ALA A 1 72 ? -1.130 2.889 20.927 1.00 86.31 72 ALA A CA 1
ATOM 542 C C . ALA A 1 72 ? -2.524 2.495 21.438 1.00 86.31 72 ALA A C 1
ATOM 544 O O . ALA A 1 72 ? -2.797 2.607 22.631 1.00 86.31 72 ALA A O 1
ATOM 545 N N . THR A 1 73 ? -3.391 1.969 20.569 1.00 82.75 73 THR A N 1
ATOM 546 C CA . THR A 1 73 ? -4.734 1.498 20.949 1.00 82.75 73 THR A CA 1
ATOM 547 C C . THR A 1 73 ? -4.679 0.273 21.860 1.00 82.75 73 THR A C 1
ATOM 549 O O . THR A 1 73 ? -5.454 0.183 22.817 1.00 82.75 73 THR A O 1
ATOM 552 N N . MET A 1 74 ? -3.735 -0.642 21.621 1.00 81.12 74 MET A N 1
ATOM 553 C CA . MET A 1 74 ? -3.499 -1.812 22.472 1.00 81.12 74 MET A CA 1
ATOM 554 C C . MET A 1 74 ? -2.941 -1.438 23.847 1.00 81.12 74 MET A C 1
ATOM 556 O O . MET A 1 74 ? -3.363 -2.021 24.847 1.00 81.12 74 MET A O 1
ATOM 560 N N . CYS A 1 75 ? -2.067 -0.434 23.922 1.00 82.38 75 CYS A N 1
ATOM 561 C CA . CYS A 1 75 ? -1.548 0.102 25.182 1.00 82.38 75 CYS A CA 1
ATOM 562 C C . CYS A 1 75 ? -2.546 1.028 25.901 1.00 82.38 75 CYS A C 1
ATOM 564 O O . CYS A 1 75 ? -2.403 1.281 27.095 1.00 82.38 75 CYS A O 1
ATOM 566 N N . SER A 1 76 ? -3.574 1.529 25.208 1.00 75.00 76 SER A N 1
ATOM 567 C CA . SER A 1 76 ? -4.547 2.459 25.782 1.00 75.00 76 SER A CA 1
ATOM 568 C C . SER A 1 76 ? -5.563 1.772 26.703 1.00 75.00 76 SER A C 1
ATOM 570 O O . SER A 1 76 ? -5.957 0.611 26.506 1.00 75.00 76 SER A O 1
ATOM 572 N N . GLN A 1 77 ? -6.025 2.530 27.703 1.00 65.31 77 GLN A N 1
ATOM 573 C CA . GLN A 1 77 ? -7.018 2.121 28.698 1.00 65.31 77 GLN A CA 1
ATOM 574 C C . GLN A 1 77 ? -8.289 1.593 28.010 1.00 65.31 77 GLN A C 1
ATOM 576 O O . GLN A 1 77 ? -8.815 2.240 27.101 1.00 65.31 77 GLN A O 1
ATOM 581 N N . ARG A 1 78 ? -8.833 0.456 28.481 1.00 61.53 78 ARG A N 1
ATOM 582 C CA . ARG A 1 78 ? -9.998 -0.237 27.878 1.00 61.53 78 ARG A CA 1
ATOM 583 C C . ARG A 1 78 ? -11.167 0.691 27.495 1.00 61.53 78 ARG A C 1
ATOM 585 O O . ARG A 1 78 ? -11.780 0.462 26.461 1.00 61.53 78 ARG A O 1
ATOM 592 N N . ARG A 1 79 ? -11.431 1.756 28.267 1.00 55.28 79 ARG A N 1
ATOM 593 C CA . ARG A 1 79 ? -12.545 2.702 28.034 1.00 55.28 79 ARG A CA 1
ATOM 594 C C . ARG A 1 79 ? -12.385 3.591 26.791 1.00 55.28 79 ARG A C 1
ATOM 596 O O . ARG A 1 79 ? -13.381 3.999 26.218 1.00 55.28 79 ARG A O 1
ATOM 603 N N . LYS A 1 80 ? -11.159 3.880 26.332 1.00 58.78 80 LYS A N 1
ATOM 604 C CA . LYS A 1 80 ? -10.930 4.729 25.141 1.00 58.78 80 LYS A CA 1
ATOM 605 C C . LYS A 1 80 ? -10.910 3.940 23.825 1.00 58.78 80 LYS A C 1
ATOM 607 O O . LYS A 1 80 ? -10.860 4.542 22.757 1.00 58.78 80 LYS A O 1
ATOM 612 N N . ARG A 1 81 ? -10.968 2.602 23.890 1.00 64.19 81 ARG A N 1
ATOM 613 C CA . ARG A 1 81 ? -10.847 1.722 22.717 1.00 64.19 81 ARG A CA 1
ATOM 614 C C . ARG A 1 81 ? -12.049 1.829 21.781 1.00 64.19 81 ARG A C 1
ATOM 616 O O . ARG A 1 81 ? -11.840 1.849 20.580 1.00 64.19 81 ARG A O 1
ATOM 623 N N . ALA A 1 82 ? -13.266 1.998 22.307 1.00 61.53 82 ALA A N 1
ATOM 624 C CA . ALA A 1 82 ? -14.490 2.077 21.500 1.00 61.53 82 ALA A CA 1
ATOM 625 C C . ALA A 1 82 ? -14.446 3.198 20.440 1.00 61.53 82 ALA A C 1
ATOM 627 O O . ALA A 1 82 ? -14.823 2.977 19.294 1.00 61.53 82 ALA A O 1
ATOM 628 N N . LYS A 1 83 ? -13.889 4.369 20.784 1.00 65.88 83 LYS A N 1
ATOM 629 C CA . LYS A 1 83 ? -13.735 5.506 19.855 1.00 65.88 83 LYS A CA 1
ATOM 630 C C . LYS A 1 83 ? -12.467 5.463 18.999 1.00 65.88 83 LYS A C 1
ATOM 632 O O . LYS A 1 83 ? -12.392 6.176 18.003 1.00 65.88 83 LYS A O 1
ATOM 637 N N . ALA A 1 84 ? -11.478 4.646 19.361 1.00 68.94 84 ALA A N 1
ATOM 638 C CA . ALA A 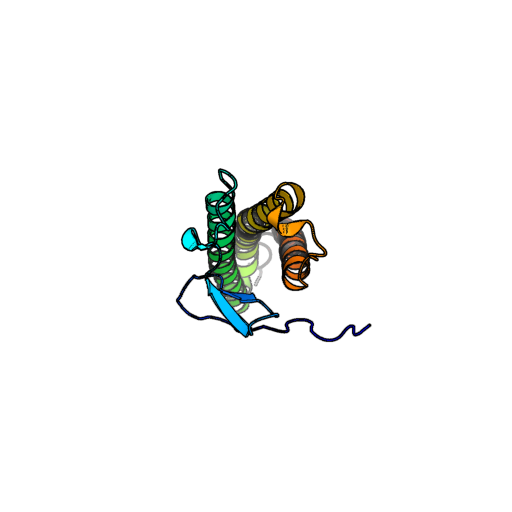1 84 ? -10.201 4.576 18.649 1.00 68.94 84 ALA A CA 1
ATOM 639 C C . ALA A 1 84 ? -10.281 3.776 17.334 1.00 68.94 84 ALA A C 1
ATOM 641 O O . ALA A 1 84 ? -9.484 4.009 16.430 1.00 68.94 84 ALA A O 1
ATOM 642 N N . TRP A 1 85 ? -11.253 2.869 17.187 1.00 74.06 85 TRP A N 1
ATOM 643 C CA . TRP A 1 85 ? -11.360 2.003 16.004 1.00 74.06 85 TRP A CA 1
ATOM 644 C C . TRP A 1 85 ? 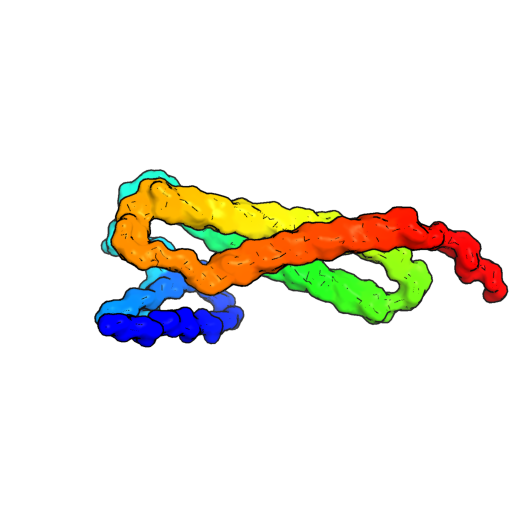-11.826 2.728 14.733 1.00 74.06 85 TRP A C 1
ATOM 646 O O . TRP A 1 85 ? -11.369 2.394 13.641 1.00 74.06 85 TRP A O 1
ATOM 656 N N . ALA A 1 86 ? -12.680 3.748 14.866 1.00 76.94 86 ALA A N 1
ATOM 657 C CA . ALA A 1 86 ? -13.194 4.525 13.735 1.00 76.94 86 ALA A CA 1
ATOM 658 C C . ALA A 1 86 ? -12.093 5.256 12.928 1.00 76.94 86 ALA A C 1
ATOM 660 O O . ALA A 1 86 ? -12.024 5.056 11.713 1.00 76.94 86 ALA A O 1
ATOM 661 N N . PRO A 1 87 ? -11.183 6.045 13.543 1.00 81.44 87 PRO A N 1
ATOM 662 C CA . PRO A 1 87 ? -10.106 6.695 12.791 1.00 81.44 87 PRO A CA 1
ATOM 663 C C . PRO A 1 87 ? -9.105 5.689 12.202 1.00 81.44 87 PRO A C 1
ATOM 665 O O . PRO A 1 87 ? -8.585 5.913 11.110 1.00 81.44 87 PRO A O 1
ATOM 668 N N . ILE A 1 88 ? -8.867 4.559 12.878 1.00 83.88 88 ILE A N 1
ATOM 669 C CA . ILE A 1 88 ? -7.961 3.509 12.387 1.00 83.88 88 ILE A CA 1
ATOM 670 C C . ILE A 1 88 ? -8.527 2.844 11.125 1.00 83.88 88 ILE A C 1
ATOM 672 O O . ILE A 1 88 ? -7.796 2.669 10.152 1.00 83.88 88 ILE A O 1
ATOM 676 N N . SER A 1 89 ? -9.828 2.534 11.093 1.00 85.44 89 SER A N 1
ATOM 677 C CA . SER A 1 89 ? -10.497 1.977 9.906 1.00 85.44 89 SER A CA 1
ATOM 678 C C . SER A 1 89 ? -10.363 2.898 8.684 1.00 85.44 89 SER A C 1
ATOM 680 O O . SER A 1 89 ? -10.000 2.430 7.600 1.00 85.44 89 SER A O 1
ATOM 682 N N . SER A 1 90 ? -10.556 4.211 8.864 1.00 84.69 90 SER A N 1
ATOM 683 C CA . SER A 1 90 ? -10.365 5.195 7.788 1.00 84.69 90 SER A CA 1
ATOM 684 C C . SER A 1 90 ? -8.915 5.268 7.300 1.00 84.69 90 SER A C 1
ATOM 686 O O . SER A 1 90 ? -8.685 5.423 6.102 1.00 84.69 90 SER A O 1
ATOM 688 N N . MET A 1 91 ? -7.931 5.150 8.195 1.00 85.88 91 MET A N 1
ATOM 689 C CA . MET A 1 91 ? -6.512 5.164 7.818 1.00 85.88 91 MET A CA 1
ATOM 690 C C . MET A 1 91 ? -6.134 3.960 6.945 1.00 85.88 91 MET A C 1
ATOM 692 O O . MET A 1 91 ? -5.395 4.125 5.977 1.00 85.88 91 MET A O 1
ATOM 696 N N . PHE A 1 92 ? -6.693 2.774 7.216 1.00 87.69 92 PHE A N 1
ATOM 697 C CA . PHE A 1 92 ? -6.490 1.588 6.372 1.00 87.69 92 PHE A CA 1
ATOM 698 C C . PHE A 1 92 ? -6.998 1.774 4.935 1.00 87.69 92 PHE A C 1
ATOM 700 O O . PHE A 1 92 ? -6.370 1.278 3.999 1.00 87.69 92 PHE A O 1
ATOM 707 N N . LEU A 1 93 ? -8.093 2.517 4.738 1.00 86.31 93 LEU A N 1
ATOM 708 C CA . LEU A 1 93 ? -8.587 2.844 3.395 1.00 86.31 93 LEU A CA 1
ATOM 709 C C . LEU A 1 93 ? -7.630 3.788 2.661 1.00 86.31 93 LEU A C 1
ATOM 711 O O . LEU A 1 93 ? -7.316 3.560 1.496 1.00 86.31 93 LEU A O 1
ATOM 715 N N . ILE A 1 94 ? -7.122 4.810 3.355 1.00 88.69 94 ILE A N 1
ATOM 716 C CA . ILE A 1 94 ? -6.159 5.764 2.786 1.00 88.69 94 ILE A CA 1
ATOM 717 C C . ILE A 1 94 ? -4.844 5.062 2.418 1.00 88.69 94 ILE A C 1
ATOM 719 O O . ILE A 1 94 ? -4.261 5.383 1.388 1.00 88.69 94 ILE A O 1
ATOM 723 N N . TYR A 1 95 ? -4.401 4.078 3.205 1.00 90.06 95 TYR A N 1
ATOM 724 C CA . TYR A 1 95 ? -3.233 3.242 2.906 1.00 90.06 95 TYR A CA 1
ATOM 725 C C . TYR A 1 95 ? -3.399 2.395 1.635 1.00 90.06 95 TYR A C 1
ATOM 727 O O . TYR A 1 95 ? -2.457 2.263 0.852 1.00 90.06 95 TYR A O 1
ATOM 735 N N . ALA A 1 96 ? -4.595 1.849 1.398 1.00 88.94 96 ALA A N 1
ATOM 736 C CA . ALA A 1 96 ? -4.845 0.976 0.254 1.00 88.94 96 ALA A CA 1
ATOM 737 C C . ALA A 1 96 ? -4.756 1.714 -1.097 1.00 88.94 96 ALA A C 1
ATOM 739 O O . ALA A 1 96 ? -4.356 1.107 -2.089 1.00 88.94 96 ALA A O 1
ATOM 740 N N . ILE A 1 97 ? -5.073 3.015 -1.143 1.00 89.81 97 ILE A N 1
ATOM 741 C CA . ILE A 1 97 ? -5.080 3.827 -2.375 1.00 89.81 97 ILE A CA 1
ATOM 742 C C . ILE A 1 97 ? -3.702 3.875 -3.066 1.00 89.81 97 ILE A C 1
ATOM 744 O O . ILE A 1 97 ? -3.608 3.435 -4.214 1.00 89.81 97 ILE A O 1
ATOM 748 N N . PRO A 1 98 ? -2.623 4.376 -2.430 1.00 87.62 98 PRO A N 1
ATOM 749 C CA . PRO A 1 98 ? -1.315 4.474 -3.074 1.00 87.62 98 PRO A CA 1
ATOM 750 C C . PRO A 1 98 ? -0.725 3.099 -3.409 1.00 87.62 98 PRO A C 1
ATOM 752 O O . PRO A 1 98 ? -0.041 2.961 -4.424 1.00 87.62 98 PRO A O 1
ATOM 755 N N . GLN A 1 99 ? -1.023 2.064 -2.617 1.00 86.44 99 GLN A N 1
ATOM 756 C CA . GLN A 1 99 ? -0.578 0.699 -2.902 1.00 86.44 99 GLN A CA 1
ATOM 757 C C . GLN A 1 99 ? -1.292 0.115 -4.127 1.00 86.44 99 GLN A C 1
ATOM 759 O O . GLN A 1 99 ? -0.634 -0.416 -5.020 1.00 86.44 99 GLN A O 1
ATOM 764 N N . ALA A 1 100 ? -2.615 0.276 -4.222 1.00 88.06 100 ALA A N 1
ATOM 765 C CA . ALA A 1 100 ? -3.391 -0.143 -5.386 1.00 88.06 100 ALA A CA 1
ATOM 766 C C . ALA A 1 100 ? -2.977 0.624 -6.651 1.00 88.06 100 ALA A C 1
ATOM 768 O O . ALA A 1 100 ? -2.779 0.006 -7.694 1.00 88.06 100 ALA A O 1
ATOM 769 N N . PHE A 1 101 ? -2.767 1.942 -6.549 1.00 89.62 101 PHE A N 1
ATOM 770 C CA . PHE A 1 101 ? -2.262 2.767 -7.650 1.00 89.62 101 PHE A CA 1
ATOM 771 C C . PHE A 1 101 ? -0.904 2.270 -8.156 1.00 89.62 101 PHE A C 1
ATOM 773 O O . PHE A 1 101 ? -0.729 2.072 -9.355 1.00 89.62 101 PHE A O 1
ATOM 780 N N . SER A 1 102 ? 0.035 2.003 -7.246 1.00 85.44 102 SER A N 1
ATOM 781 C CA . SER A 1 102 ? 1.376 1.531 -7.607 1.00 85.44 102 SER A CA 1
ATOM 782 C C . SER A 1 102 ? 1.331 0.168 -8.304 1.00 85.44 102 SER A C 1
ATOM 784 O O . SER A 1 102 ? 1.997 -0.032 -9.317 1.00 85.44 102 SER A O 1
ATOM 786 N N . MET A 1 103 ? 0.505 -0.763 -7.811 1.00 83.81 103 MET A N 1
ATOM 787 C CA . MET A 1 103 ? 0.334 -2.078 -8.441 1.00 83.81 103 MET A CA 1
ATOM 788 C C . MET A 1 103 ? -0.352 -1.976 -9.809 1.00 83.81 103 MET A C 1
ATOM 790 O O . MET A 1 103 ? 0.062 -2.655 -10.748 1.00 83.81 103 MET A O 1
ATOM 794 N N . ALA A 1 104 ? -1.365 -1.116 -9.943 1.00 86.62 104 ALA A N 1
ATOM 795 C CA . ALA A 1 104 ? -2.057 -0.875 -11.206 1.00 86.62 104 ALA A CA 1
ATOM 796 C C . ALA A 1 104 ? -1.130 -0.238 -12.250 1.00 86.62 104 ALA A C 1
ATOM 798 O O . ALA A 1 104 ? -1.119 -0.674 -13.398 1.00 86.62 104 ALA A O 1
ATOM 799 N N . ALA A 1 105 ? -0.306 0.733 -11.847 1.00 85.44 105 ALA A N 1
ATOM 800 C CA . ALA A 1 105 ? 0.699 1.349 -12.705 1.00 85.44 105 ALA A CA 1
ATOM 801 C C . ALA A 1 105 ? 1.710 0.309 -13.212 1.00 85.44 105 ALA A C 1
ATOM 803 O O . ALA A 1 105 ? 1.936 0.214 -14.415 1.00 85.44 105 ALA A O 1
ATOM 804 N N . ILE A 1 106 ? 2.253 -0.535 -12.328 1.00 81.12 106 ILE A N 1
ATOM 805 C CA . ILE A 1 106 ? 3.187 -1.604 -12.718 1.00 81.12 106 ILE A CA 1
ATOM 806 C C . ILE A 1 106 ? 2.511 -2.617 -13.653 1.00 81.12 106 ILE A C 1
ATOM 808 O O . ILE A 1 106 ? 3.111 -3.019 -14.645 1.00 81.12 106 ILE A O 1
ATOM 812 N N . ALA A 1 107 ? 1.263 -3.013 -13.382 1.00 84.31 107 ALA A N 1
ATOM 813 C CA . ALA A 1 107 ? 0.515 -3.924 -14.250 1.00 84.31 107 ALA A CA 1
ATOM 814 C C . ALA A 1 107 ? 0.249 -3.319 -15.640 1.00 84.31 107 ALA A C 1
ATOM 816 O O . ALA A 1 107 ? 0.374 -4.015 -16.648 1.00 84.31 107 ALA A O 1
ATOM 817 N N . TYR A 1 108 ? -0.067 -2.024 -15.699 1.00 82.50 108 TYR A N 1
ATOM 818 C CA . TYR A 1 108 ? -0.254 -1.290 -16.948 1.00 82.50 108 TYR A CA 1
ATOM 819 C C . TYR A 1 108 ? 1.045 -1.202 -17.757 1.00 82.50 108 TYR A C 1
ATOM 821 O O . TYR A 1 108 ? 1.044 -1.510 -18.951 1.00 82.50 108 TYR A O 1
ATOM 829 N N . LEU A 1 109 ? 2.160 -0.858 -17.102 1.00 77.38 109 LEU A N 1
ATOM 830 C CA . LEU A 1 109 ? 3.488 -0.851 -17.720 1.00 77.38 109 LEU A CA 1
ATOM 831 C C . LEU A 1 109 ? 3.843 -2.235 -18.256 1.00 77.38 109 LEU A C 1
ATOM 833 O O . LEU A 1 109 ? 4.294 -2.353 -19.390 1.00 77.38 109 LEU A O 1
ATOM 837 N N . PHE A 1 110 ? 3.591 -3.283 -17.474 1.00 75.25 110 PHE A N 1
ATOM 838 C CA . PHE A 1 110 ? 3.892 -4.655 -17.864 1.00 75.25 110 PHE A CA 1
ATOM 839 C C . PHE A 1 110 ? 3.133 -5.103 -19.121 1.00 75.25 110 PHE A C 1
ATOM 841 O O . PHE A 1 110 ? 3.679 -5.838 -19.936 1.00 75.25 110 PHE A O 1
ATOM 848 N N . ASN A 1 111 ? 1.884 -4.661 -19.288 1.00 80.06 111 ASN A N 1
ATOM 849 C CA . ASN A 1 111 ? 1.067 -5.018 -20.448 1.00 80.06 111 ASN A CA 1
ATOM 850 C C . ASN A 1 111 ? 1.363 -4.163 -21.692 1.00 80.06 111 ASN A C 1
ATOM 852 O O . ASN A 1 111 ? 1.146 -4.615 -22.812 1.00 80.06 111 ASN A O 1
ATOM 856 N N . THR A 1 112 ? 1.809 -2.922 -21.494 1.00 76.06 112 THR A N 1
ATOM 857 C CA . THR A 1 112 ? 1.961 -1.942 -22.582 1.00 76.06 112 THR A CA 1
ATOM 858 C C . THR A 1 112 ? 3.383 -1.897 -23.128 1.00 76.06 112 THR A C 1
ATOM 860 O O . THR A 1 112 ? 3.564 -1.729 -24.330 1.00 76.06 112 THR A O 1
ATOM 863 N N . SER A 1 113 ? 4.386 -2.049 -22.260 1.00 66.75 113 SER A N 1
ATOM 864 C CA . SER A 1 113 ? 5.777 -1.819 -22.642 1.00 66.75 113 SER A CA 1
ATOM 865 C C . SER A 1 113 ? 6.434 -3.056 -23.240 1.00 66.75 113 SER A C 1
ATOM 867 O O . SER A 1 113 ? 6.369 -4.174 -22.719 1.00 66.75 113 SER A O 1
ATOM 869 N N . SER A 1 114 ? 7.132 -2.826 -24.346 1.00 64.38 114 SER A N 1
ATOM 870 C CA . SER A 1 114 ? 7.894 -3.844 -25.075 1.00 64.38 114 SER A CA 1
ATOM 871 C C . SER A 1 114 ? 9.124 -4.341 -24.300 1.00 64.38 114 SER A C 1
ATOM 873 O O . SER A 1 114 ? 9.625 -5.438 -24.555 1.00 64.38 114 SER A O 1
ATOM 875 N N . VAL A 1 115 ? 9.553 -3.576 -23.291 1.00 64.31 115 VAL A N 1
ATOM 876 C CA . VAL A 1 115 ? 10.692 -3.859 -22.404 1.00 64.31 115 VAL A CA 1
ATOM 877 C C . VAL A 1 115 ? 10.536 -5.192 -21.655 1.00 64.31 115 VAL A C 1
ATOM 879 O O . VAL A 1 115 ? 11.533 -5.850 -21.363 1.00 64.31 115 VAL A O 1
ATOM 882 N N . PHE A 1 116 ? 9.304 -5.642 -21.387 1.00 64.56 116 PHE A N 1
ATOM 883 C CA . PHE A 1 116 ? 9.038 -6.871 -20.622 1.00 64.56 116 PHE A CA 1
ATOM 884 C C . PHE A 1 116 ? 8.626 -8.088 -21.473 1.00 64.56 116 PHE A C 1
ATOM 886 O O . PHE A 1 116 ? 8.328 -9.144 -20.907 1.00 64.56 116 PHE A O 1
ATOM 893 N N . TYR A 1 117 ? 8.636 -7.980 -22.808 1.00 54.72 117 TYR A N 1
ATOM 894 C CA . TYR A 1 117 ? 7.977 -8.922 -23.731 1.00 54.72 117 TYR A CA 1
ATOM 895 C C . TYR A 1 117 ? 8.578 -10.346 -23.782 1.00 54.72 117 TYR A C 1
ATOM 897 O O . TYR A 1 117 ? 7.934 -11.271 -24.272 1.00 54.72 117 TYR A O 1
ATOM 905 N N . ILE A 1 118 ? 9.780 -10.582 -23.240 1.00 47.84 118 ILE A N 1
ATOM 906 C CA . ILE A 1 118 ? 10.405 -11.917 -23.216 1.00 47.84 118 ILE A CA 1
ATOM 907 C C . ILE A 1 118 ? 10.466 -12.464 -21.787 1.00 47.84 118 ILE A C 1
ATOM 909 O O . ILE A 1 118 ? 11.331 -12.118 -20.992 1.00 47.84 118 ILE A O 1
ATOM 913 N N . GLY A 1 119 ? 9.528 -13.360 -21.464 1.00 56.31 119 GLY A N 1
ATOM 914 C CA . GLY A 1 119 ? 9.635 -14.281 -20.325 1.00 56.31 119 GLY A CA 1
ATOM 915 C C . GLY A 1 119 ? 9.546 -13.670 -18.923 1.00 56.31 119 GLY A C 1
ATOM 916 O O . GLY A 1 119 ? 9.664 -14.410 -17.946 1.00 56.31 119 GLY A O 1
ATOM 917 N N . THR A 1 120 ? 9.315 -12.364 -18.795 1.00 60.91 120 THR A N 1
ATOM 918 C CA . THR A 1 120 ? 9.225 -11.699 -17.494 1.00 60.91 120 THR A CA 1
ATOM 919 C C . THR A 1 120 ? 8.004 -12.208 -16.719 1.00 60.91 120 THR A C 1
ATOM 921 O O . THR A 1 120 ? 6.909 -12.338 -17.263 1.00 60.91 120 THR A O 1
ATOM 924 N N . ARG A 1 121 ? 8.172 -12.538 -15.438 1.00 66.25 121 ARG A N 1
ATOM 925 C CA . ARG A 1 121 ? 7.086 -12.965 -14.541 1.00 66.25 121 ARG A CA 1
ATOM 926 C C . ARG A 1 121 ? 6.983 -11.981 -13.383 1.00 66.25 121 ARG A C 1
ATOM 928 O O . ARG A 1 121 ? 7.988 -11.406 -12.971 1.00 66.25 121 ARG A O 1
ATOM 935 N N . TYR A 1 122 ? 5.779 -11.808 -12.839 1.00 66.06 122 TYR A N 1
ATOM 936 C CA . TYR A 1 122 ? 5.606 -11.052 -11.601 1.00 66.06 122 TYR A CA 1
ATOM 937 C C . TYR A 1 122 ? 6.399 -11.721 -10.474 1.00 66.06 122 TYR A C 1
ATOM 939 O O . TYR A 1 122 ? 6.267 -12.922 -10.240 1.00 66.06 122 TYR A O 1
ATOM 947 N N . ASN A 1 123 ? 7.215 -10.937 -9.771 1.00 71.88 123 ASN A N 1
ATOM 948 C CA . ASN A 1 123 ? 7.934 -11.412 -8.594 1.00 71.88 123 ASN A CA 1
ATOM 949 C C . ASN A 1 123 ? 6.960 -11.707 -7.445 1.00 71.88 123 ASN A C 1
ATOM 951 O O . ASN A 1 123 ? 5.910 -11.069 -7.330 1.00 71.88 123 ASN A O 1
ATOM 955 N N . PHE A 1 124 ? 7.340 -12.610 -6.537 1.00 71.50 124 PHE A N 1
ATOM 956 C CA . PHE A 1 124 ? 6.544 -12.919 -5.342 1.00 71.50 124 PHE A CA 1
ATOM 957 C C . PHE A 1 124 ? 6.183 -11.666 -4.531 1.00 71.50 124 PHE A C 1
ATOM 959 O O . PHE A 1 124 ? 5.057 -11.558 -4.054 1.00 71.50 124 PHE A O 1
ATOM 966 N N . SER A 1 125 ? 7.074 -10.673 -4.456 1.00 73.62 125 SER A N 1
ATOM 967 C CA . SER A 1 125 ? 6.824 -9.396 -3.772 1.00 73.62 125 SER A CA 1
ATOM 968 C C . SER A 1 125 ? 5.607 -8.638 -4.313 1.00 73.62 125 SER A C 1
ATOM 970 O O . SER A 1 125 ? 4.899 -7.996 -3.541 1.00 73.62 125 SER A O 1
ATOM 972 N N . PHE A 1 126 ? 5.319 -8.743 -5.615 1.00 76.44 126 PHE A N 1
ATOM 973 C CA . PHE A 1 126 ? 4.134 -8.136 -6.230 1.00 76.44 126 PHE A CA 1
ATOM 974 C C . PHE A 1 126 ? 2.851 -8.815 -5.733 1.00 76.44 126 PHE A C 1
ATOM 976 O O . PHE A 1 126 ? 1.904 -8.150 -5.320 1.00 76.44 126 PHE A O 1
ATOM 983 N N . ILE A 1 127 ? 2.855 -10.150 -5.678 1.00 81.81 127 ILE A N 1
ATOM 984 C CA . ILE A 1 127 ? 1.730 -10.947 -5.169 1.00 81.81 127 ILE A CA 1
ATOM 985 C C . ILE A 1 127 ? 1.514 -10.679 -3.674 1.00 81.81 127 ILE A C 1
ATOM 987 O O . ILE A 1 127 ? 0.385 -10.454 -3.242 1.00 81.81 127 ILE A O 1
ATOM 991 N N . LEU A 1 128 ? 2.590 -10.639 -2.883 1.00 79.31 128 LEU A N 1
ATOM 992 C CA . LEU A 1 128 ? 2.524 -10.330 -1.453 1.00 79.31 128 LEU A CA 1
ATOM 993 C C . LEU A 1 128 ? 1.986 -8.916 -1.200 1.00 79.31 128 LEU A C 1
ATOM 995 O O . LEU A 1 128 ? 1.167 -8.727 -0.300 1.00 79.31 128 LEU A O 1
ATOM 999 N N . CYS A 1 129 ? 2.373 -7.934 -2.023 1.00 82.62 129 CYS A N 1
ATOM 1000 C CA . CYS A 1 129 ? 1.793 -6.593 -1.963 1.00 82.62 129 CYS A CA 1
ATOM 1001 C C . CYS A 1 129 ? 0.291 -6.617 -2.258 1.00 82.62 129 CYS A C 1
ATOM 1003 O O . CYS A 1 129 ? -0.455 -5.917 -1.573 1.00 82.62 129 CYS A O 1
ATOM 1005 N N . ILE A 1 130 ? -0.165 -7.429 -3.220 1.00 86.44 130 ILE A N 1
ATOM 1006 C CA . ILE A 1 130 ? -1.595 -7.572 -3.522 1.00 86.44 130 ILE A CA 1
ATOM 1007 C C . ILE A 1 130 ? -2.365 -8.127 -2.325 1.00 86.44 130 ILE A C 1
ATOM 1009 O O . ILE A 1 130 ? -3.355 -7.541 -1.888 1.00 86.44 130 ILE A O 1
ATOM 1013 N N . ILE A 1 131 ? -1.876 -9.225 -1.752 1.00 89.75 131 ILE A N 1
ATOM 1014 C CA . ILE A 1 131 ? -2.492 -9.849 -0.578 1.00 89.75 131 ILE A CA 1
ATOM 1015 C C . ILE A 1 131 ? -2.539 -8.856 0.593 1.00 89.75 131 ILE A C 1
ATOM 1017 O O . ILE A 1 131 ? -3.557 -8.757 1.275 1.00 89.75 131 ILE A O 1
ATOM 1021 N N . SER A 1 132 ? -1.474 -8.076 0.795 1.00 87.25 132 SER A N 1
ATOM 1022 C CA . SER A 1 132 ? -1.378 -7.092 1.877 1.00 87.25 132 SER A CA 1
ATOM 1023 C C . SER A 1 132 ? -2.477 -6.020 1.826 1.00 87.25 132 SER A C 1
ATOM 1025 O O . SER A 1 132 ? -3.163 -5.798 2.831 1.00 87.25 132 SER A O 1
ATOM 1027 N N . TRP A 1 133 ? -2.715 -5.379 0.672 1.00 87.38 133 TRP A N 1
ATOM 1028 C CA . TRP A 1 133 ? -3.763 -4.349 0.595 1.00 87.38 133 TRP A CA 1
ATOM 1029 C C . TRP A 1 133 ? -5.176 -4.948 0.660 1.00 87.38 133 TRP A C 1
ATOM 1031 O O . TRP A 1 133 ? -6.065 -4.325 1.239 1.00 87.38 133 TRP A O 1
ATOM 1041 N N . ILE A 1 134 ? -5.385 -6.179 0.176 1.00 91.31 134 ILE A N 1
ATOM 1042 C CA . ILE A 1 134 ? -6.665 -6.896 0.330 1.00 91.31 134 ILE A CA 1
ATOM 1043 C C . ILE A 1 134 ? -6.952 -7.188 1.808 1.00 91.31 134 ILE A C 1
ATOM 1045 O O . ILE A 1 134 ? -8.041 -6.885 2.300 1.00 91.31 134 ILE A O 1
ATOM 1049 N N . LEU A 1 135 ? -5.975 -7.736 2.539 1.00 89.62 135 LEU A N 1
ATOM 1050 C CA . LEU A 1 135 ? -6.105 -7.989 3.978 1.00 89.62 135 LEU A CA 1
ATOM 1051 C C . LEU A 1 135 ? -6.344 -6.694 4.760 1.00 89.62 135 LEU A C 1
ATOM 1053 O O . LEU A 1 135 ? -7.123 -6.684 5.710 1.00 89.62 135 LEU A O 1
ATOM 1057 N N . SER A 1 136 ? -5.732 -5.593 4.329 1.00 88.44 136 SER A N 1
ATOM 1058 C CA . SER A 1 136 ? -5.922 -4.270 4.928 1.00 88.44 136 SER A CA 1
ATOM 1059 C C . SER A 1 136 ? -7.354 -3.748 4.761 1.00 88.44 136 SER A C 1
ATOM 1061 O O . SER A 1 136 ? -7.931 -3.226 5.716 1.00 88.44 136 SER A O 1
ATOM 1063 N N . ILE A 1 137 ? -7.968 -3.937 3.587 1.00 89.12 137 ILE A N 1
ATOM 1064 C CA . ILE A 1 137 ? -9.384 -3.600 3.359 1.00 89.12 137 ILE A CA 1
ATOM 1065 C C . ILE A 1 137 ? -10.292 -4.489 4.212 1.00 89.12 137 ILE A C 1
ATOM 1067 O O . ILE A 1 137 ? -11.191 -3.979 4.880 1.00 89.12 137 ILE A O 1
ATOM 1071 N N . MET A 1 138 ? -10.038 -5.801 4.243 1.00 91.44 138 MET A N 1
ATOM 1072 C CA . MET A 1 138 ? -10.805 -6.728 5.082 1.00 91.44 138 MET A CA 1
ATOM 1073 C C . MET A 1 138 ? -10.743 -6.330 6.558 1.00 91.44 138 MET A C 1
ATOM 1075 O O . MET A 1 138 ? -11.772 -6.267 7.231 1.00 91.44 138 MET A O 1
ATOM 1079 N N . LEU A 1 139 ? -9.552 -5.985 7.054 1.00 88.75 139 LEU A N 1
ATOM 1080 C CA . LEU A 1 139 ? -9.372 -5.499 8.416 1.00 88.75 139 LEU A CA 1
ATOM 1081 C C . LEU A 1 139 ? -10.139 -4.192 8.651 1.00 88.75 139 LEU A C 1
ATOM 1083 O O . LEU A 1 139 ? -10.798 -4.060 9.678 1.00 88.75 139 LEU A O 1
ATOM 1087 N N . SER A 1 140 ? -10.129 -3.258 7.697 1.00 88.75 140 SER A N 1
ATOM 1088 C CA . SER A 1 140 ? -10.913 -2.020 7.788 1.00 88.75 140 SER A CA 1
ATOM 1089 C C . SER A 1 140 ? -12.416 -2.286 7.943 1.00 88.75 140 SER A C 1
ATOM 1091 O O . SER A 1 140 ? -13.052 -1.661 8.795 1.00 88.75 140 SER A O 1
ATOM 1093 N N . ILE A 1 141 ? -12.970 -3.249 7.195 1.00 89.31 141 ILE A N 1
ATOM 1094 C CA . ILE A 1 141 ? -14.383 -3.656 7.294 1.00 89.31 141 ILE A CA 1
ATOM 1095 C C . ILE A 1 141 ? -14.678 -4.217 8.687 1.00 89.31 141 ILE A C 1
ATOM 1097 O O . ILE A 1 141 ? -15.635 -3.792 9.333 1.00 89.31 141 ILE A O 1
ATOM 1101 N N . VAL A 1 142 ? -13.835 -5.127 9.181 1.00 88.62 142 VAL A N 1
ATOM 1102 C CA . VAL A 1 142 ? -13.984 -5.714 10.521 1.00 88.62 142 VAL A CA 1
ATOM 1103 C C . VAL A 1 142 ? -13.924 -4.634 11.603 1.00 88.62 142 VAL A C 1
ATOM 1105 O O . VAL A 1 142 ? -14.758 -4.622 12.505 1.00 88.62 142 VAL A O 1
ATOM 1108 N N . LEU A 1 143 ? -12.989 -3.686 11.504 1.00 84.69 143 LEU A N 1
ATOM 1109 C CA . LEU A 1 143 ? -12.882 -2.576 12.453 1.00 84.69 143 LEU A CA 1
ATOM 1110 C C . LEU A 1 143 ? -14.093 -1.639 12.403 1.00 84.69 143 LEU A C 1
ATOM 1112 O O . LEU A 1 143 ? -14.527 -1.156 13.446 1.00 84.69 143 LEU A O 1
ATOM 1116 N N . CYS A 1 144 ? -14.663 -1.412 11.221 1.00 84.75 144 CYS A N 1
ATOM 1117 C CA . CYS A 1 144 ? -15.881 -0.623 11.055 1.00 84.75 144 CYS A CA 1
ATOM 1118 C C . CYS A 1 144 ? -17.099 -1.324 11.686 1.00 84.75 144 CYS A C 1
ATOM 1120 O O . CYS A 1 144 ? -17.891 -0.696 12.394 1.00 84.75 144 CYS A O 1
ATOM 1122 N N . LEU A 1 145 ? -17.210 -2.647 11.522 1.00 85.50 145 LEU A N 1
ATOM 1123 C CA . LEU A 1 145 ? -18.223 -3.456 12.205 1.00 85.50 145 LEU A CA 1
ATOM 1124 C C . LEU A 1 145 ? -18.058 -3.388 13.726 1.00 85.50 145 LEU A C 1
ATOM 1126 O O . LEU A 1 145 ? -19.029 -3.169 14.439 1.00 85.50 145 LEU A O 1
ATOM 1130 N N . ILE A 1 146 ? -16.828 -3.496 14.233 1.00 83.62 146 ILE A N 1
ATOM 1131 C CA . ILE A 1 146 ? -16.557 -3.343 15.668 1.00 83.62 146 ILE A CA 1
ATOM 1132 C C . ILE A 1 146 ? -16.951 -1.938 16.138 1.00 83.62 146 ILE A C 1
ATOM 1134 O O . ILE A 1 146 ? -17.601 -1.814 17.168 1.00 83.62 146 ILE A O 1
ATOM 1138 N N . ALA A 1 147 ? -16.616 -0.886 15.389 1.00 78.69 147 ALA A N 1
ATOM 1139 C CA . ALA A 1 147 ? -16.948 0.490 15.755 1.00 78.69 147 ALA A CA 1
ATOM 1140 C C . ALA A 1 147 ? -18.465 0.753 15.807 1.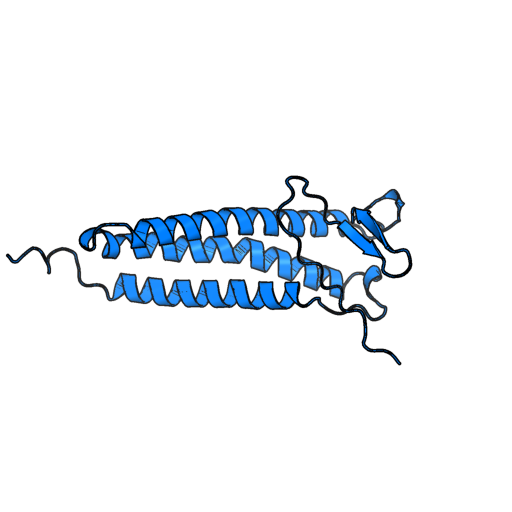00 78.69 147 ALA A C 1
ATOM 1142 O O . ALA A 1 147 ? -18.917 1.512 16.660 1.00 78.69 147 ALA A O 1
ATOM 1143 N N . THR A 1 148 ? -19.245 0.125 14.924 1.00 78.31 148 THR A N 1
ATOM 1144 C CA . THR A 1 148 ? -20.710 0.286 14.865 1.00 78.31 148 THR A CA 1
ATOM 1145 C C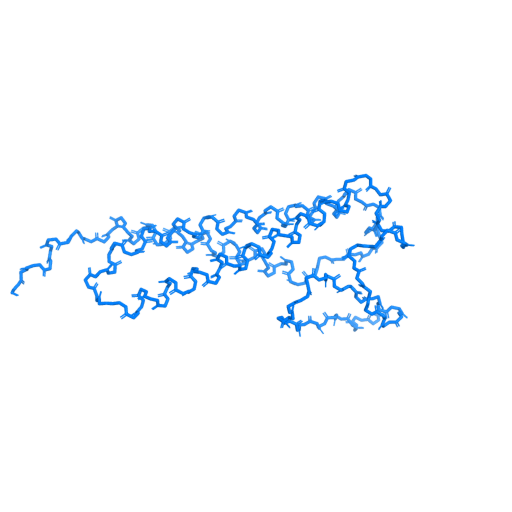 . THR A 1 148 ? -21.457 -0.603 15.858 1.00 78.31 148 THR A C 1
ATOM 1147 O O . THR A 1 148 ? -22.477 -0.182 16.398 1.00 78.31 148 THR A O 1
ATOM 1150 N N . LEU A 1 149 ? -20.952 -1.809 16.129 1.00 80.56 149 LEU A N 1
ATOM 1151 C CA . LEU A 1 149 ? -21.541 -2.747 17.090 1.00 80.56 149 LEU A CA 1
ATOM 1152 C C . LEU A 1 149 ? -21.117 -2.470 18.539 1.00 80.56 149 LEU A C 1
ATOM 1154 O O . LEU A 1 149 ? -21.764 -2.962 19.464 1.00 80.56 149 LEU A O 1
ATOM 1158 N N . SER A 1 150 ? -20.028 -1.725 18.760 1.00 70.12 150 SER A N 1
ATOM 1159 C CA . SER A 1 150 ? -19.531 -1.452 20.108 1.00 70.12 150 SER A CA 1
ATOM 1160 C C . SER A 1 150 ? -20.559 -0.619 20.889 1.00 70.12 150 SER A C 1
ATOM 1162 O O . SER A 1 150 ? -20.927 0.469 20.439 1.00 70.12 150 SER A O 1
ATOM 1164 N N . PRO A 1 151 ? -21.017 -1.087 22.067 1.00 65.00 151 PRO A N 1
ATOM 1165 C CA . PRO A 1 151 ? -22.029 -0.383 22.836 1.00 65.00 151 PRO A CA 1
ATOM 1166 C C . PRO A 1 151 ? -21.519 0.999 23.285 1.00 65.00 151 PRO A C 1
ATOM 1168 O O . PRO A 1 151 ? -20.344 1.139 23.644 1.00 65.00 151 PRO A O 1
ATOM 1171 N N . PRO A 1 152 ? -22.389 2.021 23.255 1.00 62.84 152 PRO A N 1
ATOM 1172 C CA . PRO A 1 152 ? -22.048 3.406 23.561 1.00 62.84 152 PRO A CA 1
ATOM 1173 C C . PRO A 1 152 ? -21.600 3.619 25.011 1.00 62.84 152 PRO A C 1
ATOM 1175 O O . PRO A 1 152 ? -21.928 2.862 25.926 1.00 62.84 152 PRO A O 1
ATOM 1178 N N . ASP A 1 153 ? -20.867 4.717 25.199 1.00 60.41 153 ASP A N 1
ATOM 1179 C CA . ASP A 1 153 ? -20.023 4.976 26.364 1.00 60.41 153 ASP A CA 1
ATOM 1180 C C . ASP A 1 153 ? -20.746 5.005 27.738 1.00 60.41 153 ASP A C 1
ATOM 1182 O O . ASP A 1 153 ? -20.116 4.929 28.790 1.00 60.41 153 ASP A O 1
ATOM 1186 N N . TYR A 1 154 ? -22.078 5.071 27.758 1.00 55.75 154 TYR A N 1
ATOM 1187 C CA . TYR A 1 154 ? -22.873 5.105 28.991 1.00 55.75 154 TYR A CA 1
ATOM 1188 C C . TYR A 1 154 ? -23.056 3.731 29.659 1.00 55.75 154 TYR A C 1
ATOM 1190 O O . TYR A 1 154 ? -23.383 3.667 30.843 1.00 55.75 154 TYR A O 1
ATOM 1198 N N . ALA A 1 155 ? -22.839 2.620 28.944 1.00 55.41 155 ALA A N 1
ATOM 1199 C CA . ALA A 1 155 ? -23.098 1.268 29.459 1.00 55.41 155 ALA A CA 1
ATOM 1200 C C . ALA A 1 155 ? -22.100 0.800 30.539 1.00 55.41 155 ALA A C 1
ATOM 1202 O O . ALA A 1 155 ? -22.324 -0.208 31.200 1.00 55.41 155 ALA A O 1
ATOM 1203 N N . TYR A 1 156 ? -20.991 1.518 30.722 1.00 56.50 156 TYR A N 1
ATOM 1204 C CA . TYR A 1 156 ? -19.928 1.181 31.675 1.00 56.50 156 TYR A CA 1
ATOM 1205 C C . TYR A 1 156 ? -19.735 2.236 32.776 1.00 56.50 156 TYR A C 1
ATOM 1207 O O . TYR A 1 156 ? -18.731 2.209 33.489 1.00 56.50 156 TYR A O 1
ATOM 1215 N N . GLN A 1 157 ? -20.685 3.167 32.922 1.00 57.34 157 GLN A N 1
ATOM 1216 C CA . GLN A 1 157 ? -20.752 4.108 34.049 1.00 57.34 157 GLN A CA 1
ATOM 1217 C C . GLN A 1 157 ? -21.515 3.561 35.267 1.00 57.34 157 GLN A C 1
ATOM 1219 O O . GLN A 1 157 ? -21.622 4.263 36.266 1.00 57.34 157 GLN A O 1
ATOM 1224 N N . SER A 1 158 ? -22.005 2.319 35.235 1.00 55.62 158 SER A N 1
ATOM 1225 C CA . SER A 1 158 ? -22.661 1.690 36.385 1.00 55.62 158 SER A CA 1
ATOM 1226 C C . SER A 1 158 ? -21.683 0.848 37.216 1.00 55.62 158 SER A C 1
ATOM 1228 O O . SER A 1 158 ? -21.625 -0.369 37.034 1.00 55.62 158 SER A O 1
ATOM 1230 N N . LEU A 1 159 ? -20.889 1.509 38.065 1.00 48.59 159 LEU A N 1
ATOM 1231 C CA . LEU A 1 159 ? -20.673 1.207 39.495 1.00 48.59 159 LEU A CA 1
ATOM 1232 C C . LEU A 1 159 ? -19.688 2.230 40.082 1.00 48.59 159 LEU A C 1
ATOM 1234 O O . LEU A 1 159 ? -18.528 2.272 39.604 1.00 48.59 159 LEU A O 1
#